Protein AF-A0A5B6Z0D6-F1 (afdb_monomer)

Sequence (150 aa):
MENMQYAEELVREFLVFRGFTNTLQAFERELGTDIGKGFQVDKLLDLIFSVYIPKFQAENLIGLLGFFKQCFSSSSEAVFIATLSKLEVSILRYYIVHAIRSGRKDKVIEFFGMNGDDLLQRDQNWTSWFGGVSSLILFICSLE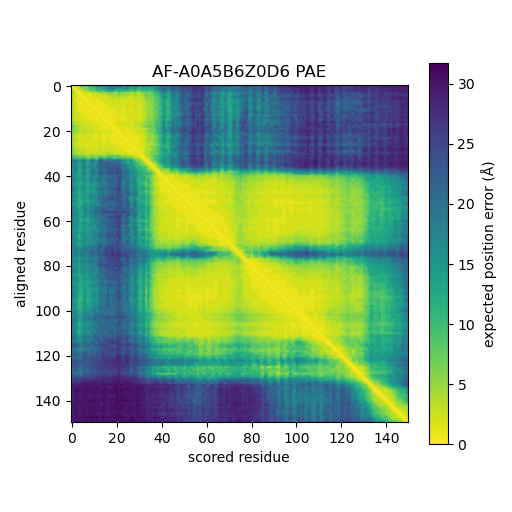LIYSII

Solvent-accessible surface area (backbone atoms only — not comparable to full-atom values): 8630 Å² total; per-residue (Å²): 111,68,71,56,56,52,51,53,49,53,52,53,52,51,31,59,76,71,64,38,61,71,59,43,54,49,49,54,52,49,61,69,67,36,78,79,84,47,83,59,56,68,64,50,50,45,45,43,66,69,40,26,49,76,68,68,34,57,68,63,47,50,53,51,52,51,46,51,50,58,76,49,64,81,55,89,50,66,69,58,57,54,51,51,52,53,49,50,53,51,52,54,52,48,41,47,53,52,27,54,76,68,70,36,51,69,60,46,52,51,48,41,76,76,41,39,70,62,49,60,73,72,34,72,64,49,59,52,46,62,64,67,44,59,79,61,52,47,69,64,46,54,69,54,59,56,66,74,76,108

Radius of gyration: 21.75 Å; Cα contacts (8 Å, |Δi|>4): 56; chains: 1; bounding box: 39×27×72 Å

Secondary structure (DSSP, 8-state):
-HHHHHHHHHHHHHHHHHT-HHHHHHHHHHHHH-TTSS--HHHHHHIIIIIITTTT-HHHHHHHHHHHHHHHTT---HHHHHHHHHHHHHHHHHHHHHHHHTT-HHHHHHHHHHHHHHHHHH-HHHHHHHHHSTTTHHHHHTTTTTTT--

Structure (mmCIF, N/CA/C/O backbone):
data_AF-A0A5B6Z0D6-F1
#
_entry.id   AF-A0A5B6Z0D6-F1
#
loop_
_atom_site.group_PDB
_atom_site.id
_atom_site.type_symbol
_atom_site.label_atom_id
_atom_site.label_alt_id
_atom_site.label_comp_id
_atom_site.label_asym_id
_atom_site.label_entity_id
_atom_site.label_seq_id
_atom_site.pdbx_PDB_ins_code
_atom_site.Cartn_x
_atom_site.Cartn_y
_atom_site.Cartn_z
_atom_site.occupancy
_atom_site.B_iso_or_equiv
_atom_site.auth_seq_id
_atom_site.auth_comp_id
_atom_site.auth_asym_id
_atom_site.auth_atom_id
_atom_site.pdbx_PDB_model_num
ATOM 1 N N . MET A 1 1 ? 14.806 3.052 -11.728 1.00 52.41 1 MET A N 1
ATOM 2 C CA . MET A 1 1 ? 13.952 2.820 -12.917 1.00 52.41 1 MET A CA 1
ATOM 3 C C . MET A 1 1 ? 14.722 3.038 -14.222 1.00 52.41 1 MET A C 1
ATOM 5 O O . MET A 1 1 ? 14.584 2.209 -15.108 1.00 52.41 1 MET A O 1
ATOM 9 N N . GLU A 1 2 ? 15.603 4.045 -14.309 1.00 51.12 2 GLU A N 1
ATOM 10 C CA . GLU A 1 2 ? 16.484 4.276 -15.478 1.00 51.12 2 GLU A CA 1
ATOM 11 C C . GLU A 1 2 ? 17.329 3.050 -15.877 1.00 51.12 2 GLU A C 1
ATOM 13 O O . GLU A 1 2 ? 17.419 2.724 -17.055 1.00 51.12 2 GLU A O 1
ATOM 18 N N . ASN A 1 3 ? 17.857 2.290 -14.907 1.00 62.09 3 ASN A N 1
ATOM 19 C CA . ASN A 1 3 ? 18.643 1.079 -15.195 1.00 62.09 3 ASN A CA 1
ATOM 20 C C . ASN A 1 3 ? 17.851 -0.029 -15.917 1.00 62.09 3 ASN A C 1
ATOM 22 O O . ASN A 1 3 ? 18.444 -0.814 -16.650 1.00 62.09 3 ASN A O 1
ATOM 26 N N . MET A 1 4 ? 16.531 -0.104 -15.707 1.00 71.06 4 MET A N 1
ATOM 27 C CA . MET A 1 4 ? 15.672 -1.106 -16.350 1.00 71.06 4 MET A CA 1
ATOM 28 C C . MET A 1 4 ? 15.377 -0.705 -17.797 1.00 71.06 4 MET A C 1
ATOM 30 O O . MET A 1 4 ? 15.544 -1.515 -18.699 1.00 71.06 4 MET A O 1
ATOM 34 N N . GLN A 1 5 ? 15.044 0.571 -18.023 1.00 72.62 5 GLN A N 1
ATOM 35 C CA . GLN A 1 5 ? 14.835 1.118 -19.367 1.00 72.62 5 GLN A CA 1
ATOM 36 C C . GLN A 1 5 ? 16.106 1.018 -20.215 1.00 72.62 5 GLN A C 1
ATOM 38 O O . GLN A 1 5 ? 16.045 0.615 -21.370 1.00 72.62 5 GLN A O 1
ATOM 43 N N . TYR A 1 6 ? 17.268 1.291 -19.616 1.00 78.56 6 TYR A N 1
ATOM 44 C CA . TYR A 1 6 ? 18.554 1.106 -20.280 1.00 78.56 6 TYR A CA 1
ATOM 45 C C . TYR A 1 6 ? 18.814 -0.363 -20.646 1.00 78.56 6 TYR A C 1
ATOM 47 O O . TYR A 1 6 ? 19.244 -0.658 -21.758 1.00 78.56 6 TYR A O 1
ATOM 55 N N . ALA A 1 7 ? 18.508 -1.308 -19.752 1.00 83.50 7 ALA A N 1
ATOM 56 C CA . ALA A 1 7 ? 18.630 -2.732 -20.057 1.00 83.50 7 ALA A CA 1
ATOM 57 C C . ALA A 1 7 ? 17.674 -3.173 -21.183 1.00 83.50 7 ALA A C 1
ATOM 59 O O . ALA A 1 7 ? 18.078 -3.929 -22.065 1.00 83.50 7 ALA A O 1
ATOM 60 N N . GLU A 1 8 ? 16.434 -2.679 -21.191 1.00 86.38 8 GLU A N 1
ATOM 61 C CA . GLU A 1 8 ? 15.462 -2.924 -22.264 1.00 86.38 8 GLU A CA 1
ATOM 62 C C . GLU A 1 8 ? 15.941 -2.375 -23.615 1.00 86.38 8 GLU A C 1
ATOM 64 O O . GLU A 1 8 ? 15.786 -3.041 -24.642 1.00 86.38 8 GLU A O 1
ATOM 69 N N . GLU A 1 9 ? 16.553 -1.188 -23.620 1.00 87.69 9 GLU A N 1
ATOM 70 C CA . GLU A 1 9 ? 17.144 -0.568 -24.808 1.00 87.69 9 GLU A CA 1
ATOM 71 C C . GLU A 1 9 ? 18.296 -1.419 -25.358 1.00 87.69 9 GLU A C 1
ATOM 73 O O . GLU A 1 9 ? 18.303 -1.752 -26.542 1.00 87.69 9 GLU A O 1
ATOM 78 N N . LEU A 1 10 ? 19.204 -1.881 -24.488 1.00 93.44 10 LEU A N 1
ATOM 79 C CA . LEU A 1 10 ? 20.312 -2.758 -24.881 1.00 93.44 10 LEU A CA 1
ATOM 80 C C . LEU A 1 10 ? 19.821 -4.082 -25.482 1.00 93.44 10 LEU A C 1
ATOM 82 O O . LEU A 1 10 ? 20.380 -4.566 -26.469 1.00 93.44 10 LEU A O 1
ATOM 86 N N . VAL A 1 11 ? 18.768 -4.680 -24.913 1.00 93.38 11 VAL A N 1
ATOM 87 C CA . VAL A 1 11 ? 18.159 -5.901 -25.465 1.00 93.38 11 VAL A CA 1
ATOM 88 C C . VAL A 1 11 ? 17.544 -5.615 -26.837 1.00 93.38 11 VAL A C 1
ATOM 90 O O . VAL A 1 11 ? 17.752 -6.395 -27.768 1.00 93.38 11 VAL A O 1
ATOM 93 N N . ARG A 1 12 ? 16.847 -4.484 -27.003 1.00 93.81 12 ARG A N 1
ATOM 94 C CA . ARG A 1 12 ? 16.267 -4.071 -28.291 1.00 93.81 12 ARG A CA 1
ATOM 95 C C . ARG A 1 12 ? 17.347 -3.893 -29.359 1.00 93.81 12 ARG A C 1
ATOM 97 O O . ARG A 1 12 ? 17.243 -4.487 -30.433 1.00 93.81 12 ARG A O 1
ATOM 104 N N . GLU A 1 13 ? 18.398 -3.138 -29.055 1.00 95.38 13 GLU A N 1
ATOM 105 C CA . GLU A 1 13 ? 19.528 -2.904 -29.961 1.00 95.38 13 GLU A CA 1
ATOM 106 C C . GLU A 1 13 ? 20.222 -4.210 -30.357 1.00 95.38 13 GLU A C 1
ATOM 108 O O . GLU A 1 13 ? 20.513 -4.436 -31.534 1.00 95.38 13 GLU A O 1
ATOM 113 N N . PHE A 1 14 ? 20.425 -5.115 -29.396 1.00 96.75 14 PHE A N 1
ATOM 114 C CA . PHE A 1 14 ? 21.010 -6.426 -29.653 1.00 96.75 14 PHE A CA 1
ATOM 115 C C . PHE A 1 14 ? 20.173 -7.256 -30.638 1.00 96.75 14 PHE A C 1
ATOM 117 O O . PHE A 1 14 ? 20.718 -7.836 -31.585 1.00 96.75 14 PHE A O 1
ATOM 124 N N . LEU A 1 15 ? 18.851 -7.309 -30.442 1.00 96.88 15 LEU A N 1
ATOM 125 C CA . LEU A 1 15 ? 17.941 -8.062 -31.312 1.00 96.88 15 LEU A CA 1
ATOM 126 C C . LEU A 1 15 ? 17.895 -7.475 -32.732 1.00 96.88 15 LEU A C 1
ATOM 128 O O . LEU A 1 15 ? 17.881 -8.239 -33.702 1.00 96.88 15 LEU A O 1
ATOM 132 N N . VAL A 1 16 ? 17.939 -6.142 -32.858 1.00 96.00 16 VAL A N 1
ATOM 133 C CA . VAL A 1 16 ? 18.036 -5.440 -34.149 1.00 96.00 16 VAL A CA 1
ATOM 134 C C . VAL A 1 16 ? 19.350 -5.781 -34.851 1.00 96.00 16 VAL A C 1
ATOM 136 O O . VAL A 1 16 ? 19.330 -6.211 -36.004 1.00 96.00 16 VAL A O 1
ATOM 139 N N . PHE A 1 17 ? 20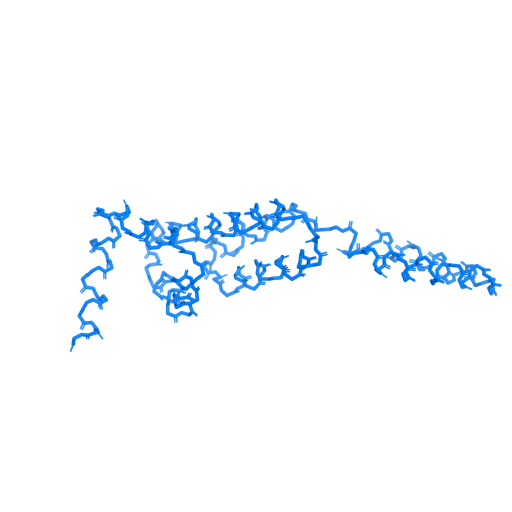.487 -5.666 -34.157 1.00 96.31 17 PHE A N 1
ATOM 140 C CA . PHE A 1 17 ? 21.813 -5.912 -34.733 1.00 96.31 17 PHE A CA 1
ATOM 141 C C . PHE A 1 17 ? 21.986 -7.349 -35.251 1.00 96.31 17 PHE A C 1
ATOM 143 O O . PHE A 1 17 ? 22.650 -7.576 -36.261 1.00 96.31 17 PHE A O 1
ATOM 150 N N . ARG A 1 18 ? 21.376 -8.338 -34.587 1.00 96.12 18 ARG A N 1
ATOM 151 C CA . ARG A 1 18 ? 21.425 -9.750 -35.009 1.00 96.12 18 ARG A CA 1
ATOM 152 C C . ARG A 1 18 ? 20.369 -10.138 -36.046 1.00 96.12 18 ARG A C 1
ATOM 154 O O . ARG A 1 18 ? 20.426 -11.255 -36.555 1.00 96.12 18 ARG A O 1
ATOM 161 N N . GLY A 1 19 ? 19.427 -9.249 -36.362 1.00 95.31 19 GLY A N 1
ATOM 162 C CA . GLY A 1 19 ? 18.343 -9.523 -37.308 1.00 95.31 19 GLY A CA 1
ATOM 163 C C . GLY A 1 19 ? 17.263 -10.463 -36.763 1.00 95.31 19 GLY A C 1
ATOM 164 O O . GLY A 1 19 ? 16.567 -11.116 -37.538 1.00 95.31 19 GLY A O 1
ATOM 165 N N . PHE A 1 20 ? 17.097 -10.552 -35.440 1.00 97.25 20 PHE A N 1
ATOM 166 C CA . PHE A 1 20 ? 16.096 -11.410 -34.796 1.00 97.25 20 PHE A CA 1
ATOM 167 C C . PHE A 1 20 ? 14.708 -10.753 -34.787 1.00 97.25 20 PHE A C 1
ATOM 169 O O . PHE A 1 20 ? 14.118 -10.523 -33.735 1.00 97.25 20 PHE A O 1
ATOM 176 N N . THR A 1 21 ? 14.172 -10.442 -35.966 1.00 93.31 21 THR A N 1
ATOM 177 C CA . THR A 1 21 ? 12.945 -9.643 -36.135 1.00 93.31 21 THR A CA 1
ATOM 178 C C . THR A 1 21 ? 11.705 -10.275 -35.498 1.00 93.31 21 THR A C 1
ATOM 180 O O . THR A 1 21 ? 10.920 -9.573 -34.867 1.00 93.31 21 THR A O 1
ATOM 183 N N . ASN A 1 22 ? 11.549 -11.600 -35.583 1.00 96.56 22 ASN A N 1
ATOM 184 C CA . ASN A 1 22 ? 10.439 -12.311 -34.934 1.00 96.56 22 ASN A CA 1
ATOM 185 C C . ASN A 1 22 ? 10.537 -12.248 -33.401 1.00 96.56 22 ASN A C 1
ATOM 187 O O . ASN A 1 22 ? 9.535 -12.035 -32.722 1.00 96.56 22 ASN A O 1
ATOM 191 N N . THR A 1 23 ? 11.749 -12.400 -32.859 1.00 95.69 23 THR A N 1
ATOM 192 C CA . THR A 1 23 ? 12.012 -12.297 -31.418 1.00 95.69 23 THR A CA 1
ATOM 193 C C . THR A 1 23 ? 11.816 -10.870 -30.928 1.00 95.69 23 THR A C 1
ATOM 195 O O . THR A 1 23 ? 11.239 -10.677 -29.869 1.00 95.69 23 THR A O 1
ATOM 198 N N . LEU A 1 24 ? 12.232 -9.871 -31.713 1.00 94.75 24 LEU A N 1
ATOM 199 C CA . LEU A 1 24 ? 12.002 -8.459 -31.422 1.00 94.75 24 LEU A CA 1
ATOM 200 C C . LEU A 1 24 ? 10.504 -8.140 -31.350 1.00 94.75 24 LEU A C 1
ATOM 202 O O . LEU A 1 24 ? 10.065 -7.533 -30.383 1.00 94.75 24 LEU A O 1
ATOM 206 N N . GLN A 1 25 ? 9.704 -8.613 -32.309 1.00 92.94 25 GLN A N 1
ATOM 207 C CA . GLN A 1 25 ? 8.250 -8.418 -32.278 1.00 92.94 25 GLN A CA 1
ATOM 208 C C . GLN A 1 25 ? 7.579 -9.110 -31.086 1.00 92.94 25 GLN A C 1
ATOM 210 O O . GLN A 1 25 ? 6.631 -8.567 -30.519 1.00 92.94 25 GLN A O 1
ATOM 215 N N . ALA A 1 26 ? 8.033 -10.312 -30.716 1.00 92.06 26 ALA A N 1
ATOM 216 C CA . ALA A 1 26 ? 7.541 -11.005 -29.528 1.00 92.06 26 ALA A CA 1
ATOM 217 C C . ALA A 1 26 ? 7.923 -10.240 -28.252 1.00 92.06 26 ALA A C 1
ATOM 219 O O . ALA A 1 26 ? 7.052 -9.939 -27.443 1.00 92.06 26 ALA A O 1
ATOM 220 N N . PHE A 1 27 ? 9.186 -9.827 -28.143 1.00 89.81 27 PHE A N 1
ATOM 221 C CA . PHE A 1 27 ? 9.707 -9.024 -27.041 1.00 89.81 27 PHE A CA 1
ATOM 222 C C . PHE A 1 27 ? 8.951 -7.699 -26.883 1.00 89.81 27 PHE A C 1
ATOM 224 O O . PHE A 1 27 ? 8.503 -7.386 -25.790 1.00 89.81 27 PHE A O 1
ATOM 231 N N . GLU A 1 28 ? 8.723 -6.942 -27.959 1.00 86.06 28 GLU A N 1
ATOM 232 C CA . GLU A 1 28 ? 7.972 -5.678 -27.914 1.00 86.06 28 GLU A CA 1
ATOM 233 C C . GLU A 1 28 ? 6.496 -5.872 -27.555 1.00 86.06 28 GLU A C 1
ATOM 235 O O . GLU A 1 28 ? 5.915 -5.048 -26.843 1.00 86.06 28 GLU A O 1
ATOM 240 N N . ARG A 1 29 ? 5.880 -6.965 -28.020 1.00 83.56 29 ARG A N 1
ATOM 241 C CA . ARG A 1 29 ? 4.503 -7.324 -27.665 1.00 83.56 29 ARG A CA 1
ATOM 242 C C . ARG A 1 29 ? 4.395 -7.662 -26.183 1.00 83.56 29 ARG A C 1
ATOM 244 O O . ARG A 1 29 ? 3.499 -7.152 -25.516 1.00 83.56 29 ARG A O 1
ATOM 251 N N . GLU A 1 30 ? 5.315 -8.478 -25.683 1.00 79.75 30 GLU A N 1
ATOM 252 C CA . GLU A 1 30 ? 5.383 -8.861 -24.275 1.00 79.75 30 GLU A CA 1
ATOM 253 C C . GLU A 1 30 ? 5.681 -7.643 -23.390 1.00 79.75 30 GLU A C 1
ATOM 255 O O . GLU A 1 30 ? 4.966 -7.418 -22.416 1.00 79.75 30 GLU A O 1
ATOM 260 N N . LEU A 1 31 ? 6.604 -6.769 -23.807 1.00 74.94 31 LEU A N 1
ATOM 261 C CA . LEU A 1 31 ? 6.910 -5.489 -23.156 1.00 74.94 31 LEU A CA 1
ATOM 262 C C . LEU A 1 31 ? 5.717 -4.511 -23.170 1.00 74.94 31 LEU A C 1
ATOM 264 O O . LEU A 1 31 ? 5.581 -3.649 -22.303 1.00 74.94 31 LEU A O 1
ATOM 268 N N . GLY A 1 32 ? 4.844 -4.595 -24.176 1.00 64.88 32 GLY A N 1
ATOM 269 C CA . GLY A 1 32 ? 3.592 -3.835 -24.257 1.00 64.88 32 GLY A CA 1
ATOM 270 C C . GLY A 1 32 ? 2.507 -4.342 -23.305 1.00 64.88 32 GLY A C 1
ATOM 271 O O . GLY A 1 32 ? 1.695 -3.550 -22.830 1.00 64.88 32 GLY A O 1
ATOM 272 N N . THR A 1 33 ? 2.514 -5.640 -23.005 1.00 63.66 33 THR A N 1
ATOM 273 C CA . THR A 1 33 ? 1.640 -6.277 -22.007 1.00 63.66 33 THR A CA 1
ATOM 274 C C . THR A 1 33 ? 2.231 -6.285 -20.603 1.00 63.66 33 THR A C 1
ATOM 276 O O . THR A 1 33 ? 1.557 -6.705 -19.660 1.00 63.66 33 THR A O 1
ATOM 279 N N . ASP A 1 34 ? 3.480 -5.838 -20.468 1.00 54.19 34 ASP A N 1
ATOM 280 C CA . ASP A 1 34 ? 4.228 -5.945 -19.234 1.00 54.19 34 ASP A CA 1
ATOM 281 C C . ASP A 1 34 ? 3.587 -5.087 -18.143 1.00 54.19 34 ASP A C 1
ATOM 283 O O . ASP A 1 34 ? 3.481 -3.857 -18.207 1.00 54.19 34 ASP A O 1
ATOM 287 N N . ILE A 1 35 ? 3.172 -5.797 -17.104 1.00 50.72 35 ILE A N 1
ATOM 288 C CA . ILE A 1 35 ? 2.641 -5.307 -15.838 1.00 50.72 35 ILE A CA 1
ATOM 289 C C . ILE A 1 35 ? 3.675 -4.377 -15.154 1.00 50.72 35 ILE A C 1
ATOM 291 O O . ILE A 1 35 ? 3.319 -3.636 -14.239 1.00 50.72 35 ILE A O 1
ATOM 295 N N . GLY A 1 36 ? 4.926 -4.355 -15.640 1.00 50.78 36 GLY A N 1
ATOM 296 C CA . GLY A 1 36 ? 6.004 -3.438 -15.273 1.00 50.78 36 GLY A CA 1
ATOM 297 C C . GLY A 1 36 ? 5.959 -2.014 -15.856 1.00 50.78 36 GLY A C 1
ATOM 298 O O . GLY A 1 36 ? 6.719 -1.172 -15.381 1.00 50.78 36 GLY A O 1
ATOM 299 N N . LYS A 1 37 ? 5.070 -1.668 -16.806 1.00 50.16 37 LYS A N 1
ATOM 300 C CA . LYS A 1 37 ? 5.012 -0.298 -17.387 1.00 50.16 37 LYS A CA 1
ATOM 301 C C . LYS A 1 37 ? 4.420 0.802 -16.492 1.00 50.16 37 LYS A C 1
ATOM 303 O O . LYS A 1 37 ? 4.211 1.930 -16.930 1.00 50.16 37 LYS A O 1
ATOM 308 N N . GLY A 1 38 ? 4.207 0.511 -15.221 1.00 57.00 38 GLY A N 1
ATOM 309 C CA . GLY A 1 38 ? 3.715 1.457 -14.234 1.00 57.00 38 GLY A CA 1
ATOM 310 C C . GLY A 1 38 ? 2.746 0.750 -13.316 1.00 57.00 38 GLY A C 1
ATOM 311 O O . GLY A 1 38 ? 2.002 -0.135 -13.739 1.00 57.00 38 GLY A O 1
ATOM 312 N N . PHE A 1 39 ? 2.759 1.133 -12.044 1.00 61.09 39 PHE A N 1
ATOM 313 C CA . PHE A 1 39 ? 1.715 0.737 -11.114 1.00 61.09 39 PHE A CA 1
ATOM 314 C C . PHE A 1 39 ? 0.357 0.934 -11.799 1.00 61.09 39 PHE A C 1
ATOM 316 O O . PHE A 1 39 ? 0.014 2.055 -12.166 1.00 61.09 39 PHE A O 1
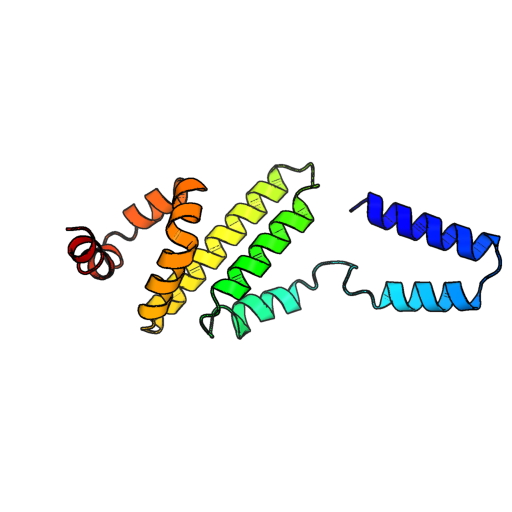ATOM 323 N N . GLN A 1 40 ? -0.404 -0.145 -12.008 1.00 75.00 40 GLN A N 1
ATOM 324 C CA . GLN A 1 40 ? -1.801 -0.035 -12.428 1.00 75.00 40 GLN A CA 1
ATOM 325 C C . GLN A 1 40 ? -2.567 0.497 -11.221 1.00 75.00 40 GLN A C 1
ATOM 327 O O . GLN A 1 40 ? -3.123 -0.279 -10.443 1.00 75.00 40 GLN A O 1
ATOM 332 N N . VAL A 1 41 ? -2.482 1.815 -11.015 1.00 78.31 41 VAL A N 1
ATOM 333 C CA . VAL A 1 41 ? -2.905 2.496 -9.788 1.00 78.31 41 VAL A CA 1
ATOM 334 C C . VAL A 1 41 ? -4.344 2.133 -9.457 1.00 78.31 41 VAL A C 1
ATOM 336 O O . VAL A 1 41 ? -4.615 1.789 -8.315 1.00 78.31 41 VAL A O 1
ATOM 339 N N . ASP A 1 42 ? -5.222 2.069 -10.457 1.00 80.75 42 ASP A N 1
ATOM 340 C CA . ASP A 1 42 ? -6.620 1.671 -10.272 1.00 80.75 42 ASP A CA 1
ATOM 341 C C . ASP A 1 42 ? -6.753 0.266 -9.674 1.00 80.75 42 ASP A C 1
ATOM 343 O O . ASP A 1 42 ? -7.427 0.085 -8.665 1.00 80.75 42 ASP A O 1
ATOM 347 N N . LYS A 1 43 ? -6.026 -0.725 -10.207 1.00 84.44 43 LYS A N 1
ATOM 348 C CA . LYS A 1 43 ? -6.053 -2.098 -9.673 1.00 84.44 43 LYS A CA 1
ATOM 349 C C . LYS A 1 43 ? -5.480 -2.186 -8.265 1.00 84.44 43 LYS A C 1
ATOM 351 O O . LYS A 1 43 ? -5.909 -3.024 -7.479 1.00 84.44 43 LYS A O 1
ATOM 356 N N . LEU A 1 44 ? -4.495 -1.351 -7.947 1.00 87.38 44 LEU A N 1
ATOM 357 C CA . LEU A 1 44 ? -3.890 -1.304 -6.617 1.00 87.38 44 LEU A CA 1
ATOM 358 C C . LEU A 1 44 ? -4.814 -0.634 -5.608 1.00 87.38 44 LEU A C 1
ATOM 360 O O . LEU A 1 44 ? -4.940 -1.124 -4.491 1.00 87.38 44 LEU A O 1
ATOM 364 N N . LEU A 1 45 ? -5.481 0.449 -6.002 1.00 89.81 45 LEU A N 1
ATOM 365 C CA . LEU A 1 45 ? -6.507 1.092 -5.191 1.00 89.81 45 LEU A CA 1
ATOM 366 C C . LEU A 1 45 ? -7.679 0.137 -4.964 1.00 89.81 45 LEU A C 1
ATOM 368 O O . LEU A 1 45 ? -8.105 -0.012 -3.822 1.00 89.81 45 LEU A O 1
ATOM 372 N N . ASP A 1 46 ? -8.124 -0.583 -5.994 1.00 91.19 46 ASP A N 1
ATOM 373 C CA . ASP A 1 46 ? -9.127 -1.640 -5.856 1.00 91.19 46 ASP A CA 1
ATOM 374 C C . ASP A 1 46 ? -8.656 -2.736 -4.897 1.00 91.19 46 ASP A C 1
ATOM 376 O O . ASP A 1 46 ? -9.398 -3.166 -4.016 1.00 91.19 46 ASP A O 1
ATOM 380 N N . LEU A 1 47 ? -7.402 -3.172 -5.001 1.00 92.56 47 LEU A N 1
ATOM 381 C CA . LEU A 1 47 ? -6.852 -4.179 -4.100 1.00 92.56 47 LEU A CA 1
ATOM 382 C C . LEU A 1 47 ? -6.824 -3.683 -2.643 1.00 92.56 47 LEU A C 1
ATOM 384 O O . LEU A 1 47 ? -7.221 -4.411 -1.734 1.00 92.56 47 LEU A O 1
ATOM 388 N N . ILE A 1 48 ? -6.431 -2.430 -2.413 1.00 94.81 48 ILE A N 1
ATOM 389 C CA . ILE A 1 48 ? -6.383 -1.815 -1.081 1.00 94.81 48 ILE A CA 1
ATOM 390 C C . ILE A 1 48 ? -7.796 -1.646 -0.508 1.00 94.81 48 ILE A C 1
ATOM 392 O O . ILE A 1 48 ? -8.092 -2.155 0.578 1.00 94.81 48 ILE A O 1
ATOM 396 N N . PHE A 1 49 ? -8.674 -0.949 -1.232 1.00 95.44 49 PHE A N 1
ATOM 397 C CA . PHE A 1 49 ? -9.965 -0.485 -0.724 1.00 95.44 49 PHE A CA 1
ATOM 398 C C . PHE A 1 49 ? -11.106 -1.483 -0.905 1.00 95.44 49 PHE A C 1
ATOM 400 O O . PHE A 1 49 ? -12.045 -1.444 -0.114 1.00 95.44 49 PHE A O 1
ATOM 407 N N . SER A 1 50 ? -11.023 -2.401 -1.868 1.00 94.12 50 SER A N 1
ATOM 408 C CA . SER A 1 50 ? -12.065 -3.408 -2.119 1.00 94.12 50 SER A CA 1
ATOM 409 C C . SER A 1 50 ? -11.705 -4.793 -1.571 1.00 94.12 50 SER A C 1
ATOM 411 O O . SER A 1 50 ? -12.596 -5.620 -1.368 1.00 94.12 50 SER A O 1
ATOM 413 N N . VAL A 1 51 ? -10.423 -5.070 -1.288 1.00 94.25 51 VAL A N 1
ATOM 414 C CA . VAL A 1 51 ? -9.978 -6.385 -0.787 1.00 94.25 51 VAL A CA 1
ATOM 415 C C . VAL A 1 51 ? -9.312 -6.286 0.579 1.00 94.25 51 VAL A C 1
ATOM 417 O O . VAL A 1 51 ? -9.852 -6.827 1.543 1.00 94.25 51 VAL A O 1
ATOM 420 N N . TYR A 1 52 ? -8.164 -5.619 0.693 1.00 96.69 52 TYR A N 1
ATOM 421 C CA . TYR A 1 52 ? -7.336 -5.717 1.895 1.00 96.69 52 TYR A CA 1
ATOM 422 C C . TYR A 1 52 ? -7.964 -5.053 3.118 1.00 96.69 52 TYR A C 1
ATOM 424 O O . TYR A 1 52 ? -8.006 -5.669 4.185 1.00 96.69 52 TYR A O 1
ATOM 432 N N . ILE A 1 53 ? -8.510 -3.843 2.973 1.00 95.94 53 ILE A N 1
ATOM 433 C CA . ILE A 1 53 ? -9.172 -3.159 4.087 1.00 95.94 53 ILE A CA 1
ATOM 434 C C . ILE A 1 53 ? -10.505 -3.830 4.466 1.00 95.94 53 ILE A C 1
ATOM 436 O O . ILE A 1 53 ? -10.662 -4.175 5.642 1.00 95.94 53 ILE A O 1
ATOM 440 N N . PRO A 1 54 ? -11.449 -4.093 3.536 1.00 96.19 54 PRO A N 1
ATOM 441 C CA . PRO A 1 54 ? -12.743 -4.674 3.903 1.00 96.19 54 PRO A CA 1
ATOM 442 C C . PRO A 1 54 ? -12.645 -6.086 4.482 1.00 96.19 54 PRO A C 1
ATOM 444 O O . PRO A 1 54 ? -13.469 -6.468 5.310 1.00 96.19 54 PRO A O 1
ATOM 447 N N . LYS A 1 55 ? -11.643 -6.867 4.056 1.00 96.75 55 LYS A N 1
ATOM 448 C CA . LYS A 1 55 ? -11.433 -8.250 4.512 1.00 96.75 55 LYS A CA 1
ATOM 449 C C . LYS A 1 55 ? -10.419 -8.374 5.653 1.00 96.75 55 LYS A C 1
ATOM 451 O O . LYS A 1 55 ? -10.072 -9.495 6.015 1.00 96.75 55 LYS A O 1
ATOM 456 N N . PHE A 1 56 ? -9.961 -7.258 6.223 1.00 95.88 56 PHE A N 1
ATOM 457 C CA . PHE A 1 56 ? -9.012 -7.221 7.342 1.00 95.88 56 PHE A CA 1
ATOM 458 C C . PHE A 1 56 ? -7.690 -7.964 7.078 1.00 95.88 56 PHE A C 1
ATOM 460 O O . PHE A 1 56 ? -7.173 -8.662 7.948 1.00 95.88 56 PHE A O 1
ATOM 467 N N . GLN A 1 57 ? -7.146 -7.833 5.865 1.00 94.56 57 GLN A N 1
ATOM 468 C CA . GLN A 1 57 ? -5.874 -8.443 5.468 1.00 94.56 57 GLN A CA 1
ATOM 469 C C . GLN A 1 57 ? -4.705 -7.478 5.713 1.00 94.56 57 GLN A C 1
ATOM 471 O O . GLN A 1 57 ? -4.111 -6.949 4.772 1.00 94.56 57 GLN A O 1
ATOM 476 N N . ALA A 1 58 ? -4.394 -7.235 6.989 1.00 92.75 58 ALA A N 1
ATOM 477 C CA . ALA A 1 58 ? -3.323 -6.333 7.417 1.00 92.75 58 ALA A CA 1
ATOM 478 C C . ALA A 1 58 ? -1.956 -6.686 6.810 1.00 92.75 58 ALA A C 1
ATOM 480 O O . ALA A 1 58 ? -1.284 -5.811 6.270 1.00 92.75 58 ALA A O 1
ATOM 481 N N . GLU A 1 59 ? -1.564 -7.961 6.860 1.00 91.50 59 GLU A N 1
ATOM 482 C CA . GLU A 1 59 ? -0.271 -8.429 6.345 1.00 91.50 59 GLU A CA 1
ATOM 483 C C . GLU A 1 59 ? -0.091 -8.102 4.859 1.00 91.50 59 GLU A C 1
ATOM 485 O O . GLU A 1 59 ? 0.915 -7.515 4.464 1.00 91.50 59 GLU A O 1
ATOM 490 N N . ASN A 1 60 ? -1.104 -8.405 4.042 1.00 92.25 60 ASN A N 1
ATOM 491 C CA . ASN A 1 60 ? -1.078 -8.130 2.606 1.00 92.25 60 ASN A CA 1
ATOM 492 C C . ASN A 1 60 ? -1.025 -6.624 2.313 1.00 92.25 60 ASN A C 1
ATOM 494 O O . ASN A 1 60 ? -0.333 -6.195 1.388 1.00 92.25 60 ASN A O 1
ATOM 498 N N . LEU A 1 61 ? -1.733 -5.816 3.111 1.00 93.81 61 LEU A N 1
ATOM 499 C CA . LEU A 1 61 ? -1.715 -4.360 2.994 1.00 93.81 61 LEU A CA 1
ATOM 500 C C . LEU A 1 61 ? -0.326 -3.791 3.296 1.00 93.81 61 LEU A C 1
ATOM 502 O O . LEU A 1 61 ? 0.193 -2.995 2.519 1.00 93.81 61 LEU A O 1
ATOM 506 N N . ILE A 1 62 ? 0.288 -4.218 4.399 1.00 91.00 62 ILE A N 1
ATOM 507 C CA . ILE A 1 62 ? 1.626 -3.774 4.804 1.00 91.00 62 ILE A CA 1
ATOM 508 C C . ILE A 1 62 ? 2.676 -4.248 3.804 1.00 91.00 62 ILE A C 1
ATOM 510 O O . ILE A 1 62 ? 3.528 -3.459 3.403 1.00 91.00 62 ILE A O 1
ATOM 514 N N . GLY A 1 63 ? 2.585 -5.498 3.344 1.00 90.31 63 GLY A N 1
ATOM 515 C CA . GLY A 1 63 ? 3.462 -6.032 2.304 1.00 90.31 63 GLY A CA 1
ATOM 516 C C . GLY A 1 63 ? 3.406 -5.199 1.023 1.00 90.31 63 GLY A C 1
ATOM 517 O O . GLY A 1 63 ? 4.447 -4.843 0.471 1.00 90.31 63 GLY A O 1
ATOM 518 N N . LEU A 1 64 ? 2.204 -4.801 0.592 1.00 90.19 64 LEU A N 1
ATOM 519 C CA . LEU A 1 64 ? 2.032 -3.944 -0.580 1.00 90.19 64 LEU A CA 1
ATOM 520 C C . LEU A 1 64 ? 2.617 -2.536 -0.377 1.00 90.19 64 LEU A C 1
ATOM 522 O O . LEU A 1 64 ? 3.313 -2.021 -1.251 1.00 90.19 64 LEU A O 1
ATOM 526 N N . LEU A 1 65 ? 2.367 -1.909 0.775 1.00 89.19 65 LEU A N 1
ATOM 527 C CA . LEU A 1 65 ? 2.910 -0.582 1.090 1.00 89.19 65 LEU A CA 1
ATOM 528 C C . LEU A 1 65 ? 4.445 -0.612 1.221 1.00 89.19 65 LEU A C 1
ATOM 530 O O . LEU A 1 65 ? 5.132 0.303 0.760 1.00 89.19 65 LEU A O 1
ATOM 534 N N . GLY A 1 66 ? 4.996 -1.693 1.777 1.00 86.44 66 GLY A N 1
ATOM 535 C CA . GLY A 1 66 ? 6.434 -1.951 1.826 1.00 86.44 66 GLY A CA 1
ATOM 536 C C . GLY A 1 66 ? 7.047 -2.119 0.435 1.00 86.44 66 GLY A C 1
ATOM 537 O O . GLY A 1 66 ? 8.114 -1.566 0.164 1.00 86.44 66 GLY A O 1
ATOM 538 N N . PHE A 1 67 ? 6.349 -2.799 -0.476 1.00 83.94 67 PHE A N 1
ATOM 539 C CA . PHE A 1 67 ? 6.762 -2.903 -1.875 1.00 83.94 67 PHE A CA 1
ATOM 540 C C . PHE A 1 67 ? 6.818 -1.533 -2.561 1.00 83.94 67 PHE A C 1
ATOM 542 O O . PHE A 1 67 ? 7.807 -1.229 -3.226 1.00 83.94 67 PHE A O 1
ATOM 549 N N . PHE A 1 68 ? 5.827 -0.657 -2.339 1.00 82.44 68 PHE A N 1
ATOM 550 C CA . PHE A 1 68 ? 5.885 0.709 -2.872 1.00 82.44 68 PHE A CA 1
ATOM 551 C C . PHE A 1 68 ? 7.151 1.432 -2.416 1.00 82.44 68 PHE A C 1
ATOM 553 O O . PHE A 1 68 ? 7.872 1.984 -3.245 1.00 82.44 68 PHE A O 1
ATOM 560 N N . LYS A 1 69 ? 7.491 1.368 -1.124 1.00 79.06 69 LYS A N 1
ATOM 561 C CA . LYS A 1 69 ? 8.741 1.960 -0.627 1.00 79.06 69 LYS A CA 1
ATOM 562 C C . LYS A 1 69 ? 9.963 1.432 -1.368 1.00 79.06 69 LYS A C 1
ATOM 564 O O . LYS A 1 69 ? 10.802 2.237 -1.763 1.00 79.06 69 LYS A O 1
ATOM 569 N N . GLN A 1 70 ? 10.054 0.122 -1.597 1.00 78.62 70 GLN A N 1
ATOM 570 C CA . GLN A 1 70 ? 11.172 -0.488 -2.325 1.00 78.62 70 GLN A CA 1
ATOM 571 C C . GLN A 1 70 ? 11.270 0.017 -3.768 1.00 78.62 70 GLN A C 1
ATOM 573 O O . GLN A 1 70 ? 12.346 0.430 -4.200 1.00 78.62 70 GLN A O 1
ATOM 578 N N . CYS A 1 71 ? 10.153 0.076 -4.495 1.00 74.75 71 CYS A N 1
ATOM 579 C CA . CYS A 1 71 ? 10.131 0.564 -5.877 1.00 74.75 71 CYS A CA 1
ATOM 580 C C . CYS A 1 71 ? 10.602 2.015 -6.015 1.00 74.75 71 CYS A C 1
ATOM 582 O O . CYS A 1 71 ? 11.199 2.381 -7.027 1.00 74.75 71 CYS A O 1
ATOM 584 N N . PHE A 1 72 ? 10.352 2.834 -4.995 1.00 69.81 72 PHE A N 1
ATOM 585 C CA . PHE A 1 72 ? 10.706 4.251 -4.989 1.00 69.81 72 PHE A CA 1
ATOM 586 C C . PHE A 1 72 ? 11.955 4.571 -4.161 1.00 69.81 72 PHE A C 1
ATOM 588 O O . PHE A 1 72 ? 12.354 5.730 -4.094 1.00 69.81 72 PHE A O 1
ATOM 595 N N . SER A 1 73 ? 12.624 3.559 -3.598 1.00 66.50 73 SER A N 1
ATOM 596 C CA . SER A 1 73 ? 13.845 3.723 -2.791 1.00 66.50 73 SER A CA 1
ATOM 597 C C . SER A 1 73 ? 15.009 4.311 -3.590 1.00 66.50 73 SER A C 1
ATOM 599 O O . SER A 1 73 ? 15.880 4.960 -3.024 1.00 66.50 73 SER A O 1
ATOM 601 N N . SER A 1 74 ? 15.026 4.098 -4.910 1.00 60.62 74 SER A N 1
ATOM 602 C CA . SER A 1 74 ? 16.033 4.665 -5.813 1.00 60.62 74 SER A CA 1
ATOM 603 C C . SER A 1 74 ? 15.697 6.079 -6.300 1.00 60.62 74 SER A C 1
ATOM 605 O O . SER A 1 74 ? 16.460 6.632 -7.086 1.00 60.62 74 SER A O 1
ATOM 607 N N . SER A 1 75 ? 14.534 6.633 -5.938 1.00 60.50 75 SER A N 1
ATOM 608 C CA . SER A 1 75 ? 14.152 7.985 -6.350 1.00 60.50 75 SER A CA 1
ATOM 609 C C . SER A 1 75 ? 14.934 9.006 -5.526 1.00 60.50 75 SER A C 1
ATOM 611 O O . SER A 1 75 ? 14.835 9.020 -4.302 1.00 60.50 75 SER A O 1
ATOM 613 N N . SER A 1 76 ? 15.704 9.882 -6.179 1.00 57.28 76 SER A N 1
ATOM 614 C CA . SER A 1 76 ? 16.440 10.965 -5.507 1.00 57.28 76 SER A CA 1
ATOM 615 C C . SER A 1 76 ? 15.528 12.095 -5.013 1.00 57.28 76 SER A C 1
ATOM 617 O O . SER A 1 76 ? 16.000 13.069 -4.426 1.00 57.28 76 SER A O 1
ATOM 619 N N . GLU A 1 77 ? 14.222 12.007 -5.269 1.00 71.75 77 GLU A N 1
ATOM 620 C CA . GLU A 1 77 ? 13.272 13.068 -4.977 1.00 71.75 77 GLU A CA 1
ATOM 621 C C . GLU A 1 77 ? 12.671 12.898 -3.574 1.00 71.75 77 GLU A C 1
ATOM 623 O O . GLU A 1 77 ? 11.680 12.197 -3.356 1.00 71.75 77 GLU A O 1
ATOM 628 N N . ALA A 1 78 ? 13.272 13.581 -2.597 1.00 75.31 78 ALA A N 1
ATOM 629 C CA . ALA A 1 78 ? 12.851 13.547 -1.193 1.00 75.31 78 ALA A CA 1
ATOM 630 C C . ALA A 1 78 ? 11.359 13.892 -0.988 1.00 75.31 78 ALA A C 1
ATOM 632 O O . ALA A 1 78 ? 10.712 13.362 -0.084 1.00 75.31 78 ALA A O 1
ATOM 633 N N . VAL A 1 79 ? 10.792 14.744 -1.851 1.00 78.31 79 VAL A N 1
ATOM 634 C CA . VAL A 1 79 ? 9.367 15.122 -1.830 1.00 78.31 79 VAL A CA 1
ATOM 635 C C . VAL A 1 79 ? 8.464 13.928 -2.146 1.00 78.31 79 VAL A C 1
ATOM 637 O O . VAL A 1 79 ? 7.423 13.748 -1.503 1.00 78.31 79 VAL A O 1
ATOM 640 N N . PHE A 1 80 ? 8.872 13.083 -3.092 1.00 75.88 80 PHE A N 1
ATOM 641 C CA . PHE A 1 80 ? 8.122 11.895 -3.477 1.00 75.88 80 PHE A CA 1
ATOM 642 C C . PHE A 1 80 ? 8.106 10.870 -2.338 1.00 75.88 80 PHE A C 1
ATOM 644 O O . PHE A 1 80 ? 7.042 10.393 -1.941 1.00 75.88 80 PHE A O 1
ATOM 651 N N . ILE A 1 81 ? 9.272 10.608 -1.737 1.00 80.75 81 ILE A N 1
ATOM 652 C CA . ILE A 1 81 ? 9.407 9.702 -0.586 1.00 80.75 81 ILE A CA 1
ATOM 653 C C . ILE A 1 81 ? 8.551 10.193 0.590 1.00 80.75 81 ILE A C 1
ATOM 655 O O . ILE A 1 81 ? 7.803 9.417 1.181 1.00 80.75 81 ILE A O 1
ATOM 659 N N . ALA A 1 82 ? 8.596 11.493 0.899 1.00 83.69 82 ALA A N 1
ATOM 660 C CA . ALA A 1 82 ? 7.785 12.075 1.966 1.00 83.69 82 ALA A CA 1
ATOM 661 C C . ALA A 1 82 ? 6.275 11.944 1.702 1.00 83.69 82 ALA A C 1
ATOM 663 O O . ALA A 1 82 ? 5.501 11.672 2.622 1.00 83.69 82 ALA A O 1
ATOM 664 N N . THR A 1 83 ? 5.845 12.121 0.451 1.00 85.50 83 THR A N 1
ATOM 665 C CA . THR A 1 83 ? 4.441 11.946 0.050 1.00 85.50 83 THR A CA 1
ATOM 666 C C . THR A 1 83 ? 3.999 10.493 0.192 1.00 85.50 83 THR A C 1
ATOM 668 O O . THR A 1 83 ? 2.927 10.231 0.738 1.00 85.50 83 THR A O 1
ATOM 671 N N . LEU A 1 84 ? 4.843 9.546 -0.220 1.00 84.62 84 LEU A N 1
ATOM 672 C CA . LEU A 1 84 ? 4.561 8.119 -0.111 1.00 84.62 84 LEU A CA 1
ATOM 673 C C . LEU A 1 84 ? 4.431 7.672 1.352 1.00 84.62 84 LEU A C 1
ATOM 675 O O . LEU A 1 84 ? 3.487 6.959 1.689 1.00 84.62 84 LEU A O 1
ATOM 679 N N . SER A 1 85 ? 5.306 8.156 2.237 1.00 85.44 85 SER A N 1
ATOM 680 C CA . SER A 1 85 ? 5.209 7.891 3.679 1.00 85.44 85 SER A CA 1
ATOM 681 C C . SER A 1 85 ? 3.913 8.445 4.283 1.00 85.44 85 SER A C 1
ATOM 683 O O . SER A 1 85 ? 3.248 7.769 5.065 1.00 85.44 85 SER A O 1
ATOM 685 N N . LYS A 1 86 ? 3.484 9.653 3.885 1.00 86.81 86 LYS A N 1
ATOM 686 C CA . LYS A 1 86 ? 2.192 10.214 4.327 1.00 86.81 86 LYS A CA 1
ATOM 687 C C . LYS A 1 86 ? 1.003 9.390 3.830 1.00 86.81 86 LYS A C 1
ATOM 689 O O . LYS A 1 86 ? 0.030 9.215 4.570 1.00 86.81 86 LYS A O 1
ATOM 694 N N . LEU A 1 87 ? 1.068 8.898 2.592 1.00 88.31 87 LEU A N 1
ATOM 695 C CA . LEU A 1 87 ? 0.032 8.049 2.007 1.00 88.31 87 LEU A CA 1
ATOM 696 C C . LEU A 1 87 ? -0.079 6.718 2.759 1.00 88.31 87 LEU A C 1
ATOM 698 O O . LEU A 1 87 ? -1.177 6.343 3.163 1.00 88.31 87 LEU A O 1
ATOM 702 N N . GLU A 1 88 ? 1.046 6.051 3.008 1.00 89.19 88 GLU A N 1
ATOM 703 C CA . GLU A 1 88 ? 1.111 4.820 3.801 1.00 89.19 88 GLU A CA 1
ATOM 704 C C . GLU A 1 88 ? 0.466 5.012 5.177 1.00 89.19 88 GLU A C 1
ATOM 706 O O . GLU A 1 88 ? -0.467 4.288 5.526 1.00 89.19 88 GLU A O 1
ATOM 711 N N . VAL A 1 89 ? 0.891 6.031 5.934 1.00 86.94 89 VAL A N 1
ATOM 712 C CA . VAL A 1 89 ? 0.329 6.323 7.262 1.00 86.94 89 VAL A CA 1
ATOM 713 C C . VAL A 1 89 ? -1.182 6.555 7.185 1.00 86.94 89 VAL A C 1
ATOM 715 O O . VAL A 1 89 ? -1.933 6.054 8.023 1.00 86.94 89 VAL A O 1
ATOM 718 N N . SER A 1 90 ? -1.654 7.279 6.170 1.00 89.62 90 SER A N 1
ATOM 719 C CA . SER A 1 90 ? -3.082 7.562 5.991 1.00 89.62 90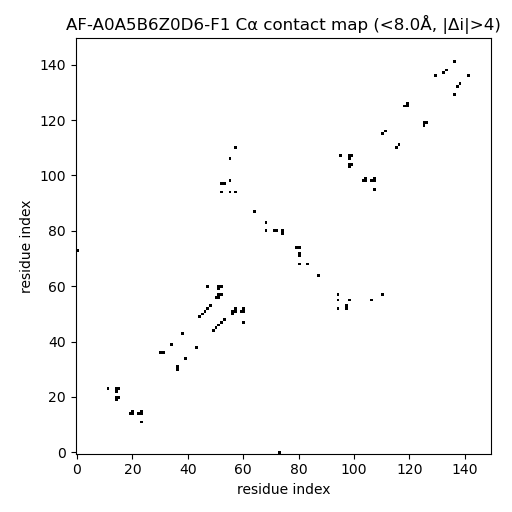 SER A CA 1
ATOM 720 C C . SER A 1 90 ? -3.896 6.295 5.708 1.00 89.62 90 SER A C 1
ATOM 722 O O . SER A 1 90 ? -4.963 6.110 6.294 1.00 89.62 90 SER A O 1
ATOM 724 N N . ILE A 1 91 ? -3.379 5.396 4.867 1.00 92.06 91 ILE A N 1
ATOM 725 C CA . ILE A 1 91 ? -4.021 4.115 4.541 1.00 92.06 91 ILE A CA 1
ATOM 726 C C . ILE A 1 91 ? -4.068 3.201 5.772 1.00 92.06 91 ILE A C 1
ATOM 728 O O . ILE A 1 91 ? -5.110 2.611 6.063 1.00 92.06 91 ILE A O 1
ATOM 732 N N . LEU A 1 92 ? -2.980 3.125 6.544 1.00 90.69 92 LEU A N 1
ATOM 733 C CA . LEU A 1 92 ? -2.934 2.328 7.772 1.00 90.69 92 LEU A CA 1
ATOM 734 C C . LEU A 1 92 ? -3.905 2.859 8.837 1.00 90.69 92 LEU A C 1
ATOM 736 O O . LEU A 1 92 ? -4.631 2.087 9.461 1.00 90.69 92 LEU A O 1
ATOM 740 N N . ARG A 1 93 ? -4.003 4.183 9.010 1.00 87.12 93 ARG A N 1
ATOM 741 C CA . ARG A 1 93 ? -5.010 4.790 9.902 1.00 87.12 93 ARG A CA 1
ATOM 742 C C . ARG A 1 93 ? -6.427 4.472 9.448 1.00 87.12 93 ARG A C 1
ATOM 744 O O . ARG A 1 93 ? -7.273 4.146 10.279 1.00 87.12 93 ARG A O 1
ATOM 751 N N . TYR A 1 94 ? -6.682 4.537 8.143 1.00 90.69 94 TYR A N 1
ATOM 752 C CA . TYR A 1 94 ? -7.981 4.183 7.584 1.00 90.69 94 TYR A CA 1
ATOM 753 C C . TYR A 1 94 ? -8.341 2.720 7.871 1.00 90.69 94 TYR A C 1
ATOM 755 O O . TYR A 1 94 ? -9.456 2.456 8.316 1.00 90.69 94 TYR A O 1
ATOM 763 N N . TYR A 1 95 ? -7.399 1.785 7.702 1.00 93.19 95 TYR A N 1
ATOM 764 C CA . TYR A 1 95 ? -7.586 0.374 8.054 1.00 93.19 95 TYR A CA 1
ATOM 765 C C . TYR A 1 95 ? -8.029 0.200 9.515 1.00 93.19 95 TYR A C 1
ATOM 767 O O . TYR A 1 95 ? -9.029 -0.466 9.790 1.00 93.19 95 TYR A O 1
ATOM 775 N N . ILE A 1 96 ? -7.330 0.852 10.450 1.00 87.69 96 ILE A N 1
ATOM 776 C CA . ILE A 1 96 ? -7.629 0.777 11.888 1.00 87.69 96 ILE A CA 1
ATOM 777 C C . ILE A 1 96 ? -9.031 1.325 12.175 1.00 87.69 96 ILE A C 1
ATOM 779 O O . ILE A 1 96 ? -9.830 0.675 12.849 1.00 87.69 96 ILE A O 1
ATOM 783 N N . VAL A 1 97 ? -9.366 2.496 11.625 1.00 86.50 97 VAL A N 1
ATOM 784 C CA . VAL A 1 97 ? -10.700 3.096 11.782 1.00 86.50 97 VAL A CA 1
ATOM 785 C C . VAL A 1 97 ? -11.783 2.187 11.197 1.00 86.50 97 VAL A C 1
ATOM 787 O O . VAL A 1 97 ? -12.824 1.998 11.827 1.00 86.50 97 VAL A O 1
ATOM 790 N N . HIS A 1 98 ? -11.548 1.593 10.025 1.00 88.75 98 HIS A N 1
ATOM 791 C CA . HIS A 1 98 ? -12.475 0.655 9.396 1.00 88.75 98 HIS A CA 1
ATOM 792 C C . HIS A 1 98 ? -12.711 -0.588 10.272 1.00 88.75 98 HIS A C 1
ATOM 794 O O . HIS A 1 98 ? -13.861 -0.983 10.476 1.00 88.75 98 HIS A O 1
ATOM 800 N N . ALA A 1 99 ? -11.655 -1.165 10.852 1.00 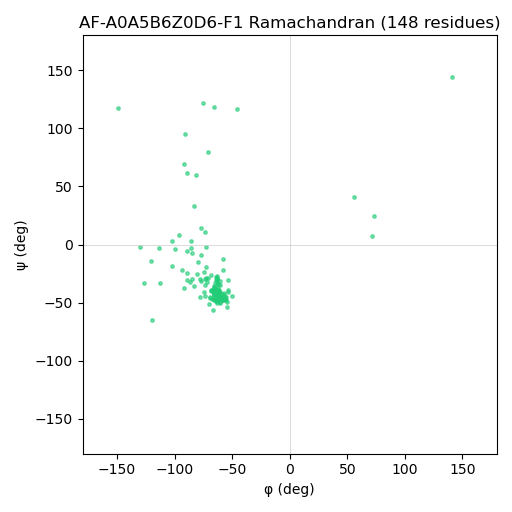89.19 99 ALA A N 1
ATOM 801 C CA . ALA A 1 99 ? -11.749 -2.302 11.769 1.00 89.19 99 ALA A CA 1
ATOM 802 C C . ALA A 1 99 ? -12.529 -1.975 13.045 1.00 89.19 99 ALA A C 1
ATOM 804 O O . ALA A 1 99 ? -13.437 -2.725 13.410 1.00 89.19 99 ALA A O 1
ATOM 805 N N . ILE A 1 100 ? -12.274 -0.817 13.660 1.00 85.88 100 ILE A N 1
ATOM 806 C CA . ILE A 1 100 ? -13.034 -0.346 14.827 1.00 85.88 100 ILE A CA 1
ATOM 807 C C . ILE A 1 100 ? -14.516 -0.173 14.475 1.00 85.88 100 ILE A C 1
ATOM 809 O O . ILE A 1 100 ? -15.379 -0.692 15.183 1.00 85.88 100 ILE A O 1
ATOM 813 N N . ARG A 1 101 ? -14.825 0.518 13.367 1.00 85.62 101 ARG A N 1
ATOM 814 C CA . ARG A 1 101 ? -16.211 0.762 12.924 1.00 85.62 101 ARG A CA 1
ATOM 815 C C . ARG A 1 101 ? -16.960 -0.520 12.572 1.00 85.62 101 ARG A C 1
ATOM 817 O O . ARG A 1 101 ? -18.172 -0.570 12.740 1.00 85.62 101 ARG A O 1
ATOM 824 N N . SER A 1 102 ? -16.241 -1.541 12.121 1.00 90.06 102 SER A N 1
ATOM 825 C CA . SER A 1 102 ? -16.794 -2.858 11.795 1.00 90.06 102 SER A CA 1
ATOM 826 C C . SER A 1 102 ? -16.890 -3.792 13.008 1.00 90.06 102 SER A C 1
ATOM 828 O O . SER A 1 102 ? -17.232 -4.960 12.852 1.00 90.06 102 SER A O 1
ATOM 830 N N . GLY A 1 103 ? -16.545 -3.321 14.214 1.00 87.25 103 GLY A N 1
ATOM 831 C CA . GLY A 1 103 ? -16.546 -4.129 15.437 1.00 87.25 103 GLY A CA 1
ATOM 832 C C . GLY A 1 103 ? -15.422 -5.171 15.512 1.00 87.25 103 GLY A C 1
ATOM 833 O O . GLY A 1 103 ? -15.392 -5.970 16.444 1.00 87.25 103 GLY A O 1
ATOM 834 N N . ARG A 1 104 ? -14.473 -5.156 14.570 1.00 88.69 104 ARG A N 1
ATOM 835 C CA . ARG A 1 104 ? -13.356 -6.106 14.465 1.00 88.69 104 ARG A CA 1
ATOM 836 C C . ARG A 1 104 ? -12.143 -5.636 15.259 1.00 88.69 104 ARG A C 1
ATOM 838 O O . ARG A 1 104 ? -11.076 -5.366 14.710 1.00 88.69 104 ARG A O 1
ATOM 845 N N . LYS A 1 105 ? -12.328 -5.506 16.575 1.00 85.38 105 LYS A N 1
ATOM 846 C CA . LYS A 1 105 ? -11.262 -5.110 17.514 1.00 85.38 105 LYS A CA 1
ATOM 847 C C . LYS A 1 105 ? -10.123 -6.131 17.557 1.00 85.38 105 LYS A C 1
ATOM 849 O O . LYS A 1 105 ? -8.971 -5.733 17.681 1.00 85.38 105 LYS A O 1
ATOM 854 N N . ASP A 1 106 ? -10.443 -7.411 17.367 1.00 87.38 106 ASP A N 1
ATOM 855 C CA . ASP A 1 106 ? -9.482 -8.508 17.210 1.00 87.38 106 ASP A CA 1
ATOM 856 C C . ASP A 1 106 ? -8.419 -8.177 16.154 1.00 87.38 106 ASP A C 1
ATOM 858 O O . ASP A 1 106 ? 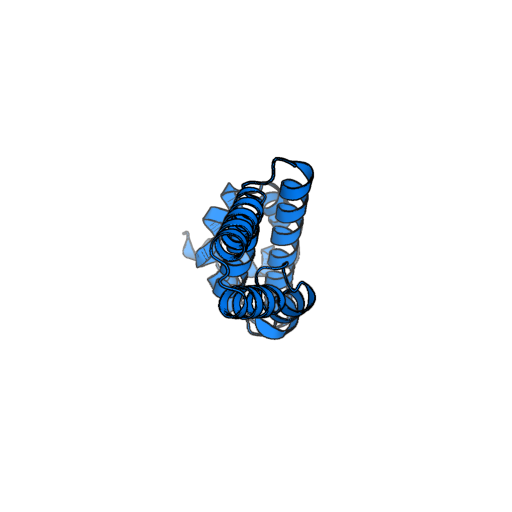-7.224 -8.306 16.400 1.00 87.38 106 ASP A O 1
ATOM 862 N N . LYS A 1 107 ? -8.851 -7.632 15.012 1.00 90.62 107 LYS A N 1
ATOM 863 C CA . LYS A 1 107 ? -7.967 -7.264 13.901 1.00 90.62 107 LYS A CA 1
ATOM 864 C C . LYS A 1 107 ? -7.140 -6.012 14.149 1.00 90.62 107 LYS A C 1
ATOM 866 O O . LYS A 1 107 ? -6.084 -5.858 13.541 1.00 90.62 107 LYS A O 1
ATOM 871 N N . VAL A 1 108 ? -7.588 -5.135 15.042 1.00 86.25 108 VAL A N 1
ATOM 872 C CA . VAL A 1 108 ? -6.800 -3.981 15.494 1.00 86.25 108 VAL A CA 1
ATOM 873 C C . VAL A 1 108 ? -5.681 -4.451 16.421 1.00 86.25 108 VAL A C 1
ATOM 875 O O . VAL A 1 108 ? -4.540 -4.035 16.251 1.00 86.25 108 VAL A O 1
ATOM 878 N N . ILE A 1 109 ? -5.994 -5.351 17.356 1.00 83.31 109 ILE A N 1
ATOM 879 C CA . ILE A 1 109 ? -5.006 -5.935 18.269 1.00 83.31 109 ILE A CA 1
ATOM 880 C C . ILE A 1 109 ? -3.964 -6.732 17.479 1.00 83.31 109 ILE A C 1
ATOM 882 O O . ILE A 1 109 ? -2.775 -6.511 17.671 1.00 83.31 109 ILE A O 1
ATOM 886 N N . GLU A 1 110 ? -4.389 -7.588 16.544 1.00 87.50 110 GLU A N 1
ATOM 887 C CA . GLU A 1 110 ? -3.496 -8.345 15.652 1.00 87.50 110 GLU A CA 1
ATOM 888 C C . GLU A 1 110 ? -2.571 -7.415 14.854 1.00 87.50 110 GLU A C 1
ATOM 890 O O . GLU A 1 110 ? -1.356 -7.602 14.841 1.00 87.50 110 GLU A O 1
ATOM 895 N N . PHE A 1 111 ? -3.124 -6.349 14.265 1.00 87.56 111 PHE A N 1
ATOM 896 C CA . PHE A 1 111 ? -2.347 -5.350 13.532 1.00 87.56 111 PHE A CA 1
ATOM 897 C C . PHE A 1 111 ? -1.233 -4.733 14.389 1.00 87.56 111 PHE A C 1
ATOM 899 O O . PHE A 1 111 ? -0.087 -4.651 13.938 1.00 87.56 111 PHE A O 1
ATOM 906 N N . PHE A 1 112 ? -1.553 -4.326 15.622 1.00 82.25 112 PHE A N 1
ATOM 907 C CA . PHE A 1 112 ? -0.580 -3.741 16.545 1.00 82.25 112 PHE A CA 1
ATOM 908 C C . PHE A 1 112 ? 0.387 -4.763 17.135 1.00 82.25 112 PHE A C 1
ATOM 910 O O . PHE A 1 112 ? 1.554 -4.434 17.305 1.00 82.25 112 PHE A O 1
ATOM 917 N N . GLY A 1 113 ? -0.048 -5.993 17.397 1.00 78.81 113 GLY A N 1
ATOM 918 C CA . GLY A 1 113 ? 0.839 -7.057 17.864 1.00 78.81 113 GLY A CA 1
ATOM 919 C C . GLY A 1 113 ? 1.919 -7.398 16.839 1.00 78.81 113 GLY A C 1
ATOM 920 O O . GLY A 1 113 ? 3.047 -7.700 17.207 1.00 78.81 113 GLY A O 1
ATOM 921 N N . MET A 1 114 ? 1.593 -7.297 15.550 1.00 79.50 114 MET A N 1
ATOM 922 C CA . MET A 1 114 ? 2.534 -7.589 14.471 1.00 79.50 114 MET A CA 1
ATOM 923 C C . MET A 1 114 ? 3.409 -6.395 14.067 1.00 79.50 114 MET A C 1
ATOM 925 O O . MET A 1 114 ? 4.540 -6.594 13.638 1.00 79.50 114 MET A O 1
ATOM 929 N N . ASN A 1 115 ? 2.891 -5.164 14.159 1.00 74.19 115 ASN A N 1
ATOM 930 C CA . ASN A 1 115 ? 3.522 -3.987 13.537 1.00 74.19 115 ASN A CA 1
ATOM 931 C C . ASN A 1 115 ? 3.695 -2.790 14.481 1.00 74.19 115 ASN A C 1
ATOM 933 O O . ASN A 1 115 ? 4.216 -1.757 14.067 1.00 74.19 115 ASN A O 1
ATOM 937 N N . GLY A 1 116 ? 3.235 -2.889 15.729 1.00 69.19 116 GLY A N 1
ATOM 938 C CA . GLY A 1 116 ? 3.181 -1.772 16.672 1.00 69.19 116 GLY A CA 1
ATOM 939 C C . GLY A 1 116 ? 4.551 -1.172 16.968 1.00 69.19 116 GLY A C 1
ATOM 940 O O . GLY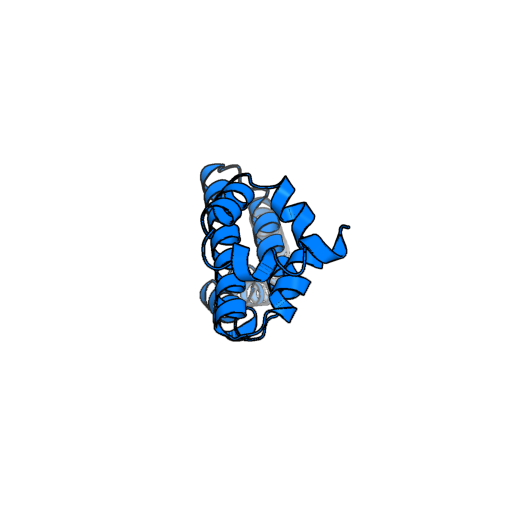 A 1 116 ? 4.703 0.045 16.895 1.00 69.19 116 GLY A O 1
ATOM 941 N N . ASP A 1 117 ? 5.555 -2.013 17.213 1.00 68.50 117 ASP A N 1
ATOM 942 C CA . ASP A 1 117 ? 6.911 -1.554 17.532 1.00 68.50 117 ASP A CA 1
ATOM 943 C C . ASP A 1 117 ? 7.557 -0.800 16.362 1.00 68.50 117 ASP A C 1
ATOM 945 O O . ASP A 1 117 ? 8.135 0.272 16.548 1.00 68.50 117 ASP A O 1
ATOM 949 N N . ASP A 1 118 ? 7.399 -1.310 15.138 1.00 70.94 118 ASP A N 1
ATOM 950 C CA . ASP A 1 118 ? 7.928 -0.676 13.928 1.00 70.94 118 ASP A CA 1
ATOM 951 C C . ASP A 1 118 ? 7.210 0.654 13.626 1.00 70.94 118 ASP A C 1
ATOM 953 O O . ASP A 1 118 ? 7.849 1.648 13.277 1.00 70.94 118 ASP A O 1
ATOM 957 N N . LEU A 1 119 ? 5.890 0.724 13.841 1.00 68.62 119 LEU A N 1
ATOM 958 C CA . LEU A 1 119 ? 5.108 1.951 13.652 1.00 68.62 119 LEU A CA 1
ATOM 959 C C . LEU A 1 119 ? 5.475 3.049 14.658 1.00 68.62 119 LEU A C 1
ATOM 961 O O . LEU A 1 119 ? 5.557 4.219 14.277 1.00 68.62 119 LEU A O 1
ATOM 965 N N . LEU A 1 120 ? 5.709 2.683 15.922 1.00 63.84 120 LEU A N 1
ATOM 96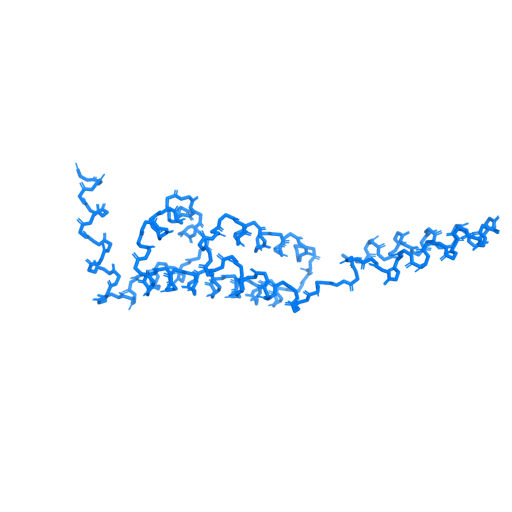6 C CA . LEU A 1 120 ? 6.079 3.620 16.988 1.00 63.84 120 LEU A CA 1
ATOM 967 C C . LEU A 1 120 ? 7.509 4.150 16.833 1.00 63.84 120 LEU A C 1
ATOM 969 O O . LEU A 1 120 ? 7.773 5.300 17.182 1.00 63.84 120 LEU A O 1
ATOM 973 N N . GLN A 1 121 ? 8.424 3.346 16.288 1.00 64.44 121 GLN A N 1
ATOM 974 C CA . GLN A 1 121 ? 9.802 3.775 16.037 1.00 64.44 121 GLN A CA 1
ATOM 975 C C . GLN A 1 121 ? 9.938 4.662 14.793 1.00 64.44 121 GLN A C 1
ATOM 977 O O . GLN A 1 121 ? 10.824 5.516 14.745 1.00 64.44 121 GLN A O 1
ATOM 982 N N . ARG A 1 122 ? 9.079 4.477 13.781 1.00 64.38 122 ARG A N 1
ATOM 983 C CA . ARG A 1 122 ? 9.228 5.144 12.478 1.00 64.38 122 ARG A CA 1
ATOM 984 C C . ARG A 1 122 ? 8.645 6.551 12.393 1.00 64.38 122 ARG A C 1
ATOM 986 O O . ARG A 1 122 ? 9.152 7.337 11.595 1.00 64.38 122 ARG A O 1
ATOM 993 N N . ASP A 1 123 ? 7.596 6.886 13.148 1.00 60.72 123 ASP A N 1
ATOM 994 C CA . ASP A 1 123 ? 6.941 8.192 12.997 1.00 60.72 123 ASP A CA 1
ATOM 995 C C . ASP A 1 123 ? 6.330 8.726 14.309 1.00 60.72 123 ASP A C 1
ATOM 997 O O . ASP A 1 123 ? 5.363 8.182 14.845 1.00 60.72 123 ASP A O 1
ATOM 1001 N N . GLN A 1 124 ? 6.843 9.870 14.783 1.00 60.00 124 GLN A N 1
ATOM 1002 C CA . GLN A 1 124 ? 6.309 10.607 15.941 1.00 60.00 124 GLN A CA 1
ATOM 1003 C C . GLN A 1 124 ? 4.832 11.010 15.762 1.00 60.00 124 GLN A C 1
ATOM 1005 O O . GLN A 1 124 ? 4.112 11.212 16.747 1.00 60.00 124 GLN A O 1
ATOM 1010 N N . ASN A 1 125 ? 4.344 11.088 14.518 1.00 61.66 125 ASN A N 1
ATOM 1011 C CA . ASN A 1 125 ? 2.942 11.354 14.216 1.00 61.66 125 ASN A CA 1
ATOM 1012 C C . ASN A 1 125 ? 2.016 10.246 14.715 1.00 61.66 125 ASN A C 1
ATOM 1014 O O . ASN A 1 125 ? 0.851 10.537 14.972 1.00 61.66 125 ASN A O 1
ATOM 1018 N N . TRP A 1 126 ? 2.470 8.994 14.832 1.00 64.81 126 TRP A N 1
ATOM 1019 C CA . TRP A 1 126 ? 1.658 7.927 15.422 1.00 64.81 126 TRP A CA 1
ATOM 1020 C C . TRP A 1 126 ? 1.468 8.154 16.914 1.00 64.81 126 TRP A C 1
ATOM 1022 O O . TRP A 1 126 ? 0.331 8.149 17.370 1.00 64.81 126 TRP A O 1
ATOM 1032 N N . THR A 1 127 ? 2.535 8.476 17.645 1.00 61.88 127 THR A N 1
ATOM 1033 C CA . THR A 1 127 ? 2.473 8.815 19.074 1.00 61.88 127 THR A CA 1
ATOM 1034 C C . THR A 1 127 ? 1.518 9.983 19.339 1.00 61.88 127 THR A C 1
ATOM 1036 O O . THR A 1 127 ? 0.663 9.902 20.219 1.00 61.88 127 THR A O 1
ATOM 1039 N N . SER A 1 128 ? 1.592 11.045 18.527 1.00 63.62 128 SER A N 1
ATOM 1040 C CA . SER A 1 128 ? 0.665 12.184 18.614 1.00 63.62 128 SER A CA 1
ATOM 1041 C C . SER A 1 128 ? -0.766 11.821 18.200 1.00 63.62 128 SER A C 1
ATOM 1043 O O . SER A 1 128 ? -1.719 12.235 18.857 1.00 63.62 128 SER A O 1
ATOM 1045 N N . TRP A 1 129 ? -0.944 11.011 17.154 1.00 64.06 129 TRP A N 1
ATOM 1046 C CA . TRP A 1 129 ? -2.264 10.557 16.712 1.00 64.06 129 TRP A CA 1
ATOM 1047 C C . TRP A 1 129 ? -2.937 9.680 17.771 1.00 64.06 129 TRP A C 1
ATOM 1049 O O . TRP A 1 129 ? -4.095 9.916 18.097 1.00 64.06 129 TRP A O 1
ATOM 1059 N N . PHE A 1 130 ? -2.209 8.759 18.404 1.00 62.78 130 PHE A N 1
ATOM 1060 C CA . PHE A 1 130 ? -2.720 7.993 19.544 1.00 62.78 130 PHE A CA 1
ATOM 1061 C C . PHE A 1 130 ? -3.074 8.890 20.734 1.00 62.78 130 PHE A C 1
ATOM 1063 O O . PHE A 1 130 ? -4.112 8.683 21.360 1.00 62.78 130 PHE A O 1
ATOM 1070 N N . GLY A 1 131 ? -2.274 9.927 20.998 1.00 53.19 131 GLY A N 1
ATOM 1071 C CA . GLY A 1 131 ? -2.570 10.933 22.020 1.00 53.19 131 GLY A CA 1
ATOM 1072 C C . GLY A 1 131 ? -3.774 11.832 21.700 1.00 53.19 131 GLY A C 1
ATOM 1073 O O . GLY A 1 131 ? -4.413 12.334 22.621 1.00 53.19 131 GLY A O 1
ATOM 1074 N N . GLY A 1 132 ? -4.110 12.029 20.420 1.00 46.66 132 GLY A N 1
ATOM 1075 C CA . GLY A 1 132 ? -5.204 12.889 19.947 1.00 46.66 132 GLY A CA 1
ATOM 1076 C C . GLY A 1 132 ? -6.546 12.181 19.725 1.00 46.66 132 GLY A C 1
ATOM 1077 O O . GLY A 1 132 ? -7.590 12.824 19.797 1.00 46.66 132 GLY A O 1
ATOM 1078 N N . VAL A 1 133 ? -6.573 10.857 19.525 1.00 49.91 133 VAL A N 1
ATOM 1079 C CA . VAL A 1 133 ? -7.828 10.068 19.457 1.00 49.91 133 VAL A CA 1
ATOM 1080 C C . VAL A 1 133 ? -8.331 9.692 20.872 1.00 49.91 133 VAL A C 1
ATOM 1082 O O . VAL A 1 133 ? -8.945 8.651 21.132 1.00 49.91 133 VAL A O 1
ATOM 1085 N N . SER A 1 134 ? -8.076 10.594 21.815 1.00 47.44 134 SER A N 1
ATOM 1086 C CA . SER A 1 134 ? -8.075 10.421 23.267 1.00 47.44 134 SER A CA 1
ATOM 1087 C C . SER A 1 134 ? -9.450 10.374 23.939 1.00 47.44 134 SER A C 1
ATOM 1089 O O . SER A 1 134 ? -9.534 10.408 25.161 1.00 47.44 134 SER A O 1
ATOM 1091 N N . SER A 1 135 ? -10.544 10.204 23.196 1.00 51.12 135 SER A N 1
ATOM 1092 C CA . SER A 1 135 ? -11.864 9.981 23.819 1.00 51.12 135 SER A CA 1
ATOM 1093 C C . SER A 1 135 ? -12.540 8.666 23.436 1.00 51.12 135 SER A C 1
ATOM 1095 O O . SER A 1 135 ? -13.451 8.242 24.134 1.00 51.12 135 SER A O 1
ATOM 1097 N N . LEU A 1 136 ? -12.079 7.967 22.392 1.00 48.06 136 LEU A N 1
ATOM 1098 C CA . LEU A 1 136 ? -12.683 6.696 21.953 1.00 48.06 136 LEU A CA 1
ATOM 1099 C C . LEU A 1 136 ? -11.672 5.548 21.851 1.00 48.06 136 LEU A C 1
ATOM 1101 O O . LEU A 1 136 ? -12.018 4.413 22.167 1.00 48.06 136 LEU A O 1
ATOM 1105 N N . ILE A 1 137 ? -10.416 5.829 21.484 1.00 48.66 137 ILE A N 1
ATOM 1106 C CA . ILE A 1 137 ? -9.359 4.806 21.411 1.00 48.66 137 ILE A CA 1
ATOM 1107 C C . ILE A 1 137 ? -8.726 4.562 22.784 1.00 48.66 137 ILE A C 1
ATOM 1109 O O . ILE A 1 137 ? -8.483 3.410 23.127 1.00 48.66 137 ILE A O 1
ATOM 1113 N N . LEU A 1 138 ? -8.572 5.595 23.624 1.00 48.16 138 LEU A N 1
ATOM 1114 C CA . LEU A 1 138 ? -8.168 5.408 25.026 1.00 48.16 138 LEU A CA 1
ATOM 1115 C C . LEU A 1 138 ? -9.202 4.591 25.820 1.00 48.16 138 LEU A C 1
ATOM 1117 O O . LEU A 1 138 ? -8.821 3.754 26.623 1.00 48.16 138 LEU A O 1
ATOM 1121 N N . PHE A 1 139 ? -10.504 4.727 25.548 1.00 52.34 139 PHE A N 1
ATOM 1122 C CA . PHE A 1 139 ? -11.520 3.937 26.260 1.00 52.34 139 PHE A CA 1
ATOM 1123 C C . PHE A 1 139 ? -11.519 2.448 25.865 1.00 52.34 139 PHE A C 1
ATOM 1125 O O . PHE A 1 139 ? -11.864 1.593 26.674 1.00 52.34 139 PHE A O 1
ATOM 1132 N N . ILE A 1 140 ? -11.122 2.123 24.630 1.00 51.78 140 ILE A N 1
ATOM 1133 C CA . ILE A 1 140 ? -11.106 0.739 24.134 1.00 51.78 140 ILE A CA 1
ATOM 1134 C C . ILE A 1 140 ? -9.743 0.068 24.364 1.00 51.78 140 ILE A C 1
ATOM 1136 O O . ILE A 1 140 ? -9.717 -1.105 24.715 1.00 51.78 140 ILE A O 1
ATOM 1140 N N . CYS A 1 141 ? -8.626 0.788 24.217 1.00 46.09 141 CYS A N 1
ATOM 1141 C CA . CYS A 1 141 ? -7.286 0.224 24.402 1.00 46.09 141 CYS A CA 1
ATOM 1142 C C . CYS A 1 141 ? -6.770 0.316 25.848 1.00 46.09 141 CYS A C 1
ATOM 1144 O O . CYS A 1 141 ? -6.035 -0.577 26.263 1.00 46.09 141 CYS A O 1
ATOM 1146 N N . SER A 1 142 ? -7.139 1.325 26.653 1.00 47.16 142 SER A N 1
ATOM 1147 C CA . SER A 1 142 ? -6.600 1.436 28.022 1.00 47.16 142 SER A CA 1
ATOM 1148 C C . SER A 1 142 ? -7.156 0.403 29.007 1.00 47.16 142 SER A C 1
ATOM 1150 O O . SER A 1 142 ? -6.506 0.172 30.020 1.00 47.16 142 SER A O 1
ATOM 1152 N N . LEU A 1 143 ? -8.298 -0.246 28.744 1.00 48.41 143 LEU A N 1
ATOM 1153 C CA . LEU A 1 143 ? -8.831 -1.265 29.664 1.00 48.41 143 LEU A CA 1
ATOM 1154 C C . LEU A 1 143 ? -8.172 -2.647 29.526 1.00 48.41 143 LEU A C 1
ATOM 1156 O O . LEU A 1 143 ? -8.141 -3.374 30.511 1.00 48.41 143 LEU A O 1
ATOM 1160 N N . GLU A 1 144 ? -7.601 -2.997 28.368 1.00 45.84 144 GLU A N 1
ATOM 1161 C CA . GLU A 1 144 ? -6.980 -4.322 28.171 1.00 45.84 144 GLU A CA 1
ATOM 1162 C C . GLU A 1 144 ? -5.454 -4.279 28.000 1.00 45.84 144 GLU A C 1
ATOM 1164 O O . GLU A 1 144 ? -4.774 -5.166 28.511 1.00 45.84 144 GLU A O 1
ATOM 1169 N N . LEU A 1 145 ? -4.868 -3.234 27.391 1.00 42.72 145 LEU A N 1
ATOM 1170 C CA . LEU A 1 145 ? -3.402 -3.167 27.251 1.00 42.72 145 LEU A CA 1
ATOM 1171 C C . LEU A 1 145 ? -2.684 -2.858 28.575 1.00 42.72 145 LEU A C 1
ATOM 1173 O O . LEU A 1 145 ? -1.553 -3.290 28.767 1.00 42.72 145 LEU A O 1
ATOM 1177 N N . ILE A 1 146 ? -3.331 -2.136 29.496 1.00 45.25 146 ILE A N 1
ATOM 1178 C CA . ILE A 1 146 ? -2.751 -1.828 30.815 1.00 45.25 146 ILE A CA 1
ATOM 1179 C C . ILE A 1 146 ? -2.835 -3.048 31.749 1.00 45.25 146 ILE A C 1
ATOM 1181 O O . ILE A 1 146 ? -1.929 -3.257 32.548 1.00 45.25 146 ILE A O 1
ATOM 1185 N N . TYR A 1 147 ? -3.865 -3.892 31.612 1.00 40.00 147 TYR A N 1
ATOM 1186 C CA . TYR A 1 147 ? -4.041 -5.097 32.438 1.00 40.00 147 TYR A CA 1
ATOM 1187 C C . TYR A 1 147 ? -3.188 -6.294 32.003 1.00 40.00 147 TYR A C 1
ATOM 1189 O O . TYR A 1 147 ? -3.067 -7.243 32.765 1.00 40.00 147 TYR A O 1
ATOM 1197 N N . SER A 1 148 ? -2.617 -6.273 30.796 1.00 40.12 148 SER A N 1
ATOM 1198 C CA . SER A 1 148 ? -1.762 -7.363 30.306 1.00 40.12 148 SER A CA 1
ATOM 1199 C C . SER A 1 148 ? -0.260 -7.071 30.434 1.00 40.12 148 SER A C 1
ATOM 1201 O O . SER A 1 148 ? 0.551 -7.929 30.087 1.00 40.12 148 SER A O 1
ATOM 1203 N N . ILE A 1 149 ? 0.109 -5.868 30.892 1.00 44.12 149 ILE A N 1
ATOM 1204 C CA . ILE A 1 149 ? 1.499 -5.413 31.093 1.00 44.12 149 ILE A CA 1
ATOM 1205 C C . ILE A 1 149 ? 1.812 -5.199 32.598 1.00 44.12 149 ILE A C 1
ATOM 1207 O O . ILE A 1 149 ? 2.958 -4.934 32.962 1.00 44.12 149 ILE A O 1
ATOM 1211 N N . ILE A 1 150 ? 0.821 -5.380 33.481 1.00 39.53 150 ILE A N 1
ATOM 1212 C CA . ILE 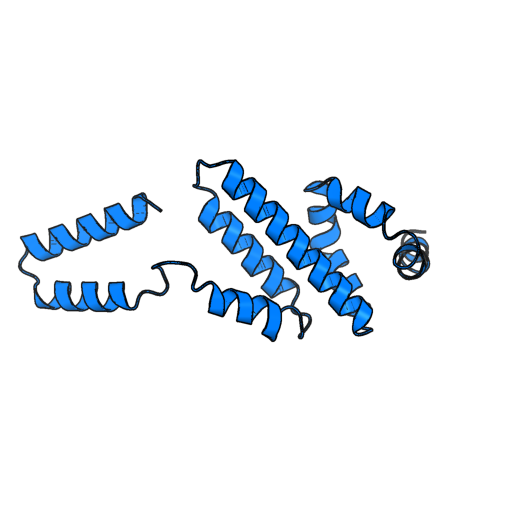A 1 150 ? 0.971 -5.540 34.942 1.00 39.53 150 ILE A CA 1
ATOM 1213 C C . ILE A 1 150 ? 0.626 -6.987 35.285 1.00 39.53 150 ILE A C 1
ATOM 1215 O O . ILE A 1 150 ? 1.377 -7.594 36.080 1.00 39.53 150 ILE A O 1
#

Foldseek 3Di:
DVVVVVVLVVVLVVCVVVVVVVVNVVSVVCVVVDCPPDPPVVVVCCCLVVPCLVVLVLVVLVVVLVVVCVVCVPPPDPVVNVVSVVVSVVSVVVSLVSCVVVVNVVSNVVNCVVCVVVVVVPDVVVVVVCVVVCPPNCVVCVVPVVVVVD

Mean predicted aligned error: 13.35 Å

InterPro domains:
  IPR006594 LIS1 homology motif [PS50896] (10-35)

pLDDT: mean 76.85, std 16.95, range [39.53, 97.25]

Organism: Davidia involucrata (NCBI:txid16924)